Protein AF-A0A658NPD2-F1 (afdb_monomer)

Sequence (86 aa):
LFEWVKFRSHLSRGVTIGTMLKDEAFFFIRLGSFLERADNTARLLDVKYHGATEDSLLEAARTDENAIDHHMDFYHWAAILRSVSA

Secondary structure (DSSP, 8-state):
-HHHHHHHHHHHHHHHHHTS-SSHHHHHHHHHHHHHHHHHHHHHHHHHHHHHHHHHHHHHTT---TTTHHHHHHHHHHHHHHHH--

Foldseek 3Di:
DVVVVVVVVVVVVCCLVPPDDPDPVSVVVVVVVVVVLVVVLVVLCVVVVVVVVVVVVVVVVPDDDPPPVVVVVVVVVVVSCVVSPD

Mean predicted aligned error: 8.49 Å

pLDDT: mean 83.63, std 14.15, range [56.84, 97.94]

Structure (mmCIF, N/CA/C/O backbone):
data_AF-A0A658NPD2-F1
#
_entry.id   AF-A0A658NPD2-F1
#
loop_
_atom_site.group_PDB
_atom_site.id
_atom_site.type_symbol
_atom_site.label_atom_id
_atom_site.label_alt_id
_atom_site.label_comp_id
_atom_site.label_asym_id
_atom_site.label_entity_id
_atom_site.label_seq_id
_atom_site.pdbx_PDB_ins_code
_atom_site.Cartn_x
_atom_site.Cartn_y
_atom_site.Cartn_z
_atom_site.occupancy
_atom_site.B_iso_or_equiv
_atom_site.auth_seq_id
_atom_site.auth_comp_id
_atom_site.auth_asym_id
_atom_site.auth_atom_id
_atom_site.pdbx_PDB_model_num
ATOM 1 N N . LEU A 1 1 ? -19.238 9.111 -6.725 1.00 88.06 1 LEU A N 1
ATOM 2 C CA . LEU A 1 1 ? -18.872 7.735 -6.311 1.00 88.06 1 LEU A CA 1
ATOM 3 C C . LEU A 1 1 ? -17.408 7.641 -5.872 1.00 88.06 1 LEU A C 1
ATOM 5 O O . LEU A 1 1 ? -17.177 7.290 -4.725 1.00 88.06 1 LEU A O 1
ATOM 9 N N . PHE A 1 2 ? -16.440 8.013 -6.720 1.00 96.44 2 PHE A N 1
ATOM 10 C CA . PHE A 1 2 ? -15.001 7.950 -6.402 1.00 96.44 2 PHE A CA 1
ATOM 11 C C . PHE A 1 2 ? -14.602 8.654 -5.090 1.00 96.44 2 PHE A C 1
ATOM 13 O O . PHE A 1 2 ? -14.046 8.016 -4.201 1.00 96.44 2 PHE A O 1
ATOM 20 N N . GLU A 1 3 ? -14.965 9.930 -4.917 1.00 97.44 3 GLU A N 1
ATOM 21 C CA . GLU A 1 3 ? -14.626 10.690 -3.698 1.00 97.44 3 GLU A CA 1
ATOM 22 C C . GLU A 1 3 ? -15.191 10.066 -2.416 1.00 97.44 3 GLU A C 1
ATOM 24 O O . GLU A 1 3 ? -14.535 10.048 -1.377 1.00 97.44 3 GLU A O 1
ATOM 29 N N . TRP A 1 4 ? -16.386 9.477 -2.496 1.00 97.00 4 TRP A N 1
ATOM 30 C CA . TRP A 1 4 ? -16.983 8.776 -1.363 1.00 97.00 4 TRP A CA 1
ATOM 31 C C . TRP A 1 4 ? -16.154 7.545 -0.967 1.00 97.00 4 TRP A C 1
ATOM 33 O O . TRP A 1 4 ? -15.850 7.361 0.212 1.00 97.00 4 TRP A O 1
ATOM 43 N N . VAL A 1 5 ? -15.729 6.737 -1.947 1.00 97.75 5 VAL A N 1
ATOM 44 C CA . VAL A 1 5 ? -14.886 5.551 -1.711 1.00 97.75 5 VAL A CA 1
ATOM 45 C C . VAL A 1 5 ? -13.542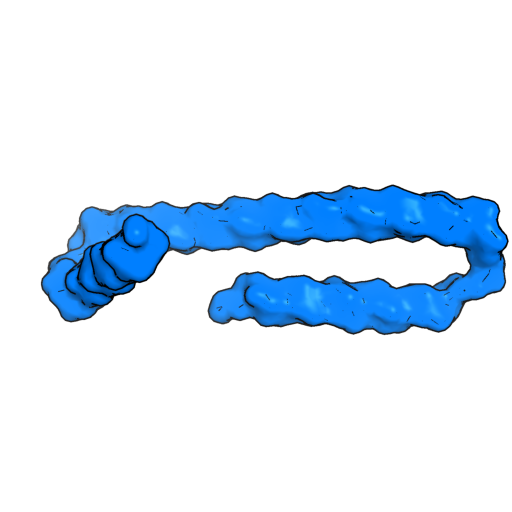 5.959 -1.113 1.00 97.75 5 VAL A C 1
ATOM 47 O O . VAL A 1 5 ? -13.092 5.367 -0.129 1.00 97.75 5 VAL A O 1
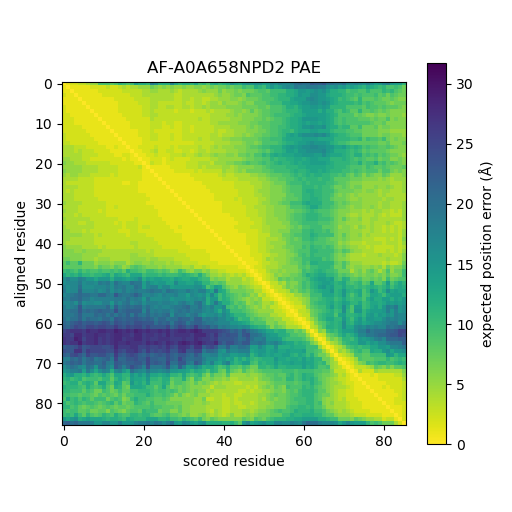ATOM 50 N N . LYS A 1 6 ? -12.925 7.008 -1.662 1.00 97.12 6 LYS A N 1
ATOM 51 C CA . LYS A 1 6 ? -11.659 7.557 -1.172 1.00 97.12 6 LYS A CA 1
ATOM 52 C C . LYS A 1 6 ? -11.771 8.001 0.287 1.00 97.12 6 LYS A C 1
ATOM 54 O O . LYS A 1 6 ? -10.968 7.584 1.122 1.00 97.12 6 LYS A O 1
ATOM 59 N N . PHE A 1 7 ? -12.797 8.786 0.615 1.00 97.88 7 PHE A N 1
ATOM 60 C CA . PHE A 1 7 ? -13.008 9.287 1.972 1.00 97.88 7 PHE A CA 1
ATOM 61 C C . PHE A 1 7 ? -13.217 8.154 2.983 1.00 97.88 7 PHE A C 1
ATOM 63 O O . PHE A 1 7 ? -12.573 8.123 4.032 1.00 97.88 7 PHE A O 1
ATOM 70 N N . ARG A 1 8 ? -14.070 7.178 2.653 1.00 97.44 8 ARG A N 1
ATOM 71 C CA . ARG A 1 8 ? -14.339 6.019 3.519 1.00 97.44 8 ARG A CA 1
ATOM 72 C C . ARG A 1 8 ? -13.092 5.165 3.741 1.00 97.44 8 ARG A C 1
ATOM 74 O O . ARG A 1 8 ? -12.856 4.733 4.867 1.00 97.44 8 ARG A O 1
ATOM 81 N N . SER A 1 9 ? -12.280 4.979 2.702 1.00 95.81 9 SER A N 1
ATOM 82 C CA . SER A 1 9 ? -11.024 4.226 2.785 1.00 95.81 9 SER A CA 1
ATOM 83 C C . SER A 1 9 ? -10.021 4.904 3.723 1.00 95.81 9 SER A C 1
ATOM 85 O O . SER A 1 9 ? -9.458 4.251 4.604 1.00 95.81 9 SER A O 1
ATOM 87 N N . HIS A 1 10 ? -9.843 6.226 3.599 1.00 96.12 10 HIS A N 1
ATOM 88 C CA . HIS A 1 10 ? -8.974 6.991 4.498 1.00 96.12 10 HIS A CA 1
ATOM 89 C C . HIS A 1 10 ? -9.469 6.973 5.943 1.00 96.12 10 HIS A C 1
ATOM 91 O O . HIS A 1 10 ? -8.663 6.764 6.849 1.00 96.12 10 HIS A O 1
ATOM 97 N N . LEU A 1 11 ? -10.776 7.146 6.163 1.00 97.06 11 LEU A N 1
ATOM 98 C CA . LEU A 1 11 ? -11.358 7.116 7.503 1.00 97.06 11 LEU A CA 1
ATOM 99 C C . LEU A 1 11 ? -11.149 5.752 8.167 1.00 97.06 11 LEU A C 1
ATOM 101 O O . LEU A 1 11 ? -10.660 5.692 9.292 1.00 97.06 11 LEU A O 1
ATOM 105 N N . SER A 1 12 ? -11.459 4.662 7.457 1.00 95.44 12 SER A N 1
ATOM 106 C CA . SER A 1 12 ? -11.261 3.300 7.964 1.00 95.44 12 SER A CA 1
ATOM 107 C C . SER 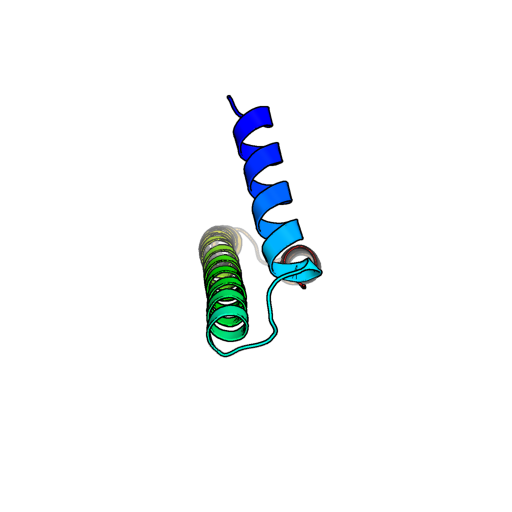A 1 12 ? -9.807 3.069 8.366 1.00 95.44 12 SER A C 1
ATOM 109 O O . SER A 1 12 ? -9.533 2.661 9.490 1.00 95.44 12 SER A O 1
ATOM 111 N N . ARG A 1 13 ? -8.860 3.394 7.477 1.00 94.38 13 ARG A N 1
ATOM 112 C CA . ARG A 1 13 ? -7.427 3.245 7.751 1.00 94.38 13 ARG A CA 1
ATOM 113 C C . ARG A 1 13 ? -6.970 4.111 8.927 1.00 94.38 13 ARG A C 1
ATOM 115 O O . ARG A 1 13 ? -6.175 3.651 9.744 1.00 94.38 13 ARG A O 1
ATOM 122 N N . GLY A 1 14 ? -7.462 5.346 9.017 1.00 95.81 14 GLY A N 1
ATOM 123 C CA . GLY A 1 14 ? -7.135 6.278 10.095 1.00 95.81 14 GLY A CA 1
ATOM 124 C C . GLY A 1 14 ? -7.560 5.752 11.464 1.00 95.81 14 GLY A C 1
ATOM 125 O O . GLY A 1 14 ? -6.749 5.740 12.386 1.00 95.81 14 GLY A O 1
ATOM 126 N N . VAL A 1 15 ? -8.786 5.237 11.574 1.00 96.25 15 VAL A N 1
ATOM 127 C CA . VAL A 1 15 ? -9.306 4.634 12.814 1.00 96.25 15 VAL A CA 1
ATOM 128 C C . VAL A 1 15 ? -8.515 3.372 13.182 1.00 96.25 15 VAL A C 1
ATOM 130 O O . VAL A 1 15 ? -8.063 3.239 14.319 1.00 96.25 15 VAL A O 1
ATOM 133 N N . THR A 1 16 ? -8.248 2.479 12.220 1.00 95.38 16 THR A N 1
ATOM 134 C CA . THR A 1 16 ? -7.444 1.267 12.461 1.00 95.38 16 THR A CA 1
ATOM 135 C C . THR A 1 16 ? -6.041 1.598 12.981 1.00 95.38 16 THR A C 1
ATOM 137 O O . THR A 1 16 ? -5.552 0.964 13.911 1.00 95.38 16 THR A O 1
ATOM 140 N N . ILE A 1 17 ? -5.365 2.597 12.412 1.00 94.25 17 ILE A N 1
ATOM 141 C CA . ILE A 1 17 ? -3.990 2.931 12.813 1.00 94.25 17 ILE A CA 1
ATOM 142 C C . ILE A 1 17 ? -3.963 3.738 14.117 1.00 94.25 17 ILE A C 1
ATOM 144 O O . ILE A 1 17 ? -3.107 3.474 14.968 1.00 94.25 17 ILE A O 1
ATOM 148 N N . GLY A 1 18 ? -4.881 4.696 14.264 1.00 95.25 18 GLY A N 1
ATOM 149 C CA . GLY A 1 18 ? -4.859 5.705 15.320 1.00 95.25 18 GLY A CA 1
ATOM 150 C C . GLY A 1 18 ? -5.513 5.288 16.634 1.00 95.25 18 GLY A C 1
ATOM 151 O O . GLY A 1 18 ? -5.054 5.729 17.682 1.00 95.25 18 GLY A O 1
ATOM 152 N N . THR A 1 19 ? -6.554 4.450 16.604 1.00 96.31 19 THR A N 1
ATOM 153 C CA . THR A 1 19 ? -7.356 4.168 17.812 1.00 96.31 19 THR A CA 1
ATOM 1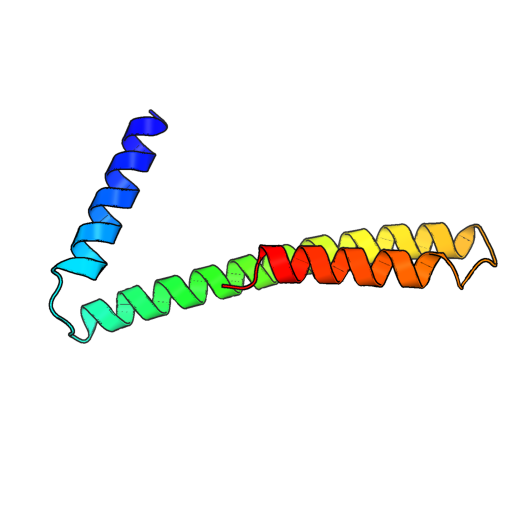54 C C . THR A 1 19 ? -7.561 2.688 18.111 1.00 96.31 19 THR A C 1
ATOM 156 O O . THR A 1 19 ? -8.002 2.360 19.208 1.00 96.31 19 THR A O 1
ATOM 159 N N . MET A 1 20 ? -7.270 1.781 17.172 1.00 96.25 20 MET A N 1
ATOM 160 C CA . MET A 1 20 ? -7.397 0.342 17.426 1.00 96.25 20 MET A CA 1
ATOM 161 C C . MET A 1 20 ? -6.374 -0.126 18.469 1.00 96.25 20 MET A C 1
ATOM 163 O O . MET A 1 20 ? -5.202 0.275 18.424 1.00 96.25 20 MET A O 1
ATOM 167 N N . LEU A 1 21 ? -6.823 -1.002 19.375 1.00 97.31 21 LEU A N 1
ATOM 168 C CA . LEU A 1 21 ? -5.970 -1.687 20.344 1.00 97.31 21 LEU A CA 1
ATOM 169 C C . LEU A 1 21 ? -4.845 -2.431 19.608 1.00 97.31 21 LEU A C 1
ATOM 171 O O . LEU A 1 21 ? -5.065 -2.991 18.539 1.00 97.31 21 LEU A O 1
ATOM 175 N N . LYS A 1 22 ? -3.623 -2.407 20.147 1.00 96.31 22 LYS A N 1
ATOM 176 C CA . LYS A 1 22 ? -2.453 -3.055 19.529 1.00 96.31 22 LYS A CA 1
ATOM 177 C C . LYS A 1 22 ? -2.383 -4.532 19.915 1.00 96.31 22 LYS A C 1
ATOM 179 O O . LYS A 1 22 ? -1.468 -4.948 20.616 1.00 96.31 22 LYS A O 1
ATOM 184 N N . ASP A 1 23 ? -3.379 -5.280 19.469 1.00 97.06 23 ASP A N 1
ATOM 185 C CA . ASP A 1 23 ? -3.544 -6.714 19.693 1.00 97.06 23 ASP A CA 1
ATOM 186 C C . ASP A 1 23 ? -3.254 -7.530 18.420 1.00 97.06 23 ASP A C 1
ATOM 188 O O . ASP A 1 23 ? -2.810 -7.002 17.391 1.00 97.06 23 ASP A O 1
ATOM 192 N N . GLU A 1 24 ? -3.490 -8.839 18.480 1.00 97.94 24 GLU A N 1
ATOM 193 C CA . GLU A 1 24 ? -3.253 -9.760 17.370 1.00 97.94 24 GLU A CA 1
ATOM 194 C C . GLU A 1 24 ? -4.046 -9.367 16.119 1.00 97.94 24 GLU A C 1
ATOM 196 O O . GLU A 1 24 ? -3.529 -9.490 15.008 1.00 97.94 24 GLU A O 1
ATOM 201 N N . ALA A 1 25 ? -5.266 -8.844 16.273 1.00 96.31 25 ALA A N 1
ATOM 202 C CA . ALA A 1 25 ? -6.086 -8.406 15.148 1.00 96.31 25 ALA A CA 1
ATOM 203 C C . ALA A 1 25 ? -5.473 -7.180 14.456 1.00 96.31 25 ALA A C 1
ATOM 205 O O . ALA A 1 25 ? -5.391 -7.140 13.224 1.00 96.31 25 ALA A O 1
ATOM 206 N N . PHE A 1 26 ? -4.975 -6.206 15.225 1.00 96.31 26 PHE A N 1
ATOM 207 C CA . PHE A 1 26 ? -4.247 -5.068 14.663 1.00 96.31 26 PHE A CA 1
ATOM 208 C C . PHE A 1 26 ? -3.002 -5.516 13.889 1.00 96.31 26 PHE A C 1
ATOM 210 O O . PHE A 1 26 ? -2.761 -5.055 12.766 1.00 96.31 26 PHE A O 1
ATOM 217 N N . PHE A 1 27 ? -2.211 -6.426 14.462 1.00 96.75 27 PHE A N 1
ATOM 218 C CA . PHE A 1 27 ? -1.008 -6.931 13.801 1.00 96.75 27 PHE A CA 1
ATOM 219 C C . PHE A 1 27 ? -1.330 -7.780 12.571 1.00 96.75 27 PHE A C 1
ATOM 221 O O . PHE A 1 27 ? -0.632 -7.650 11.567 1.00 96.75 27 PHE A O 1
ATOM 228 N N . PHE A 1 28 ? -2.407 -8.564 12.597 1.00 97.06 28 PHE A N 1
ATOM 229 C CA . PHE A 1 28 ? -2.876 -9.336 11.448 1.00 97.06 28 PHE A CA 1
ATOM 230 C C . PHE A 1 28 ? -3.251 -8.428 10.270 1.00 97.06 28 PHE A C 1
ATOM 232 O O . PHE A 1 28 ? -2.763 -8.621 9.157 1.00 97.06 28 PHE A O 1
ATOM 239 N N . ILE A 1 29 ? -4.035 -7.372 10.517 1.00 95.31 29 ILE A N 1
ATOM 240 C CA . ILE A 1 29 ? -4.402 -6.390 9.482 1.00 95.31 29 ILE A CA 1
ATOM 241 C C . ILE A 1 29 ? -3.156 -5.687 8.926 1.00 95.31 29 ILE A C 1
ATOM 243 O O . ILE A 1 29 ? -3.035 -5.458 7.717 1.00 95.31 29 ILE A O 1
ATOM 247 N N . ARG A 1 30 ? -2.206 -5.342 9.801 1.00 94.75 30 ARG A N 1
ATOM 248 C CA . ARG A 1 30 ? -0.960 -4.685 9.397 1.00 94.75 30 ARG A CA 1
ATOM 249 C C . ARG A 1 30 ? -0.078 -5.610 8.556 1.00 94.75 30 ARG A C 1
ATOM 251 O O . ARG A 1 30 ? 0.478 -5.153 7.560 1.00 94.75 30 ARG A O 1
ATOM 258 N N . LEU A 1 31 ? 0.016 -6.886 8.925 1.00 96.50 31 LEU A N 1
ATOM 259 C CA . LEU A 1 31 ? 0.725 -7.905 8.156 1.00 96.50 31 LEU A CA 1
ATOM 260 C C . LEU A 1 31 ? 0.096 -8.077 6.771 1.00 96.50 31 LEU A C 1
ATOM 262 O O . LEU A 1 31 ? 0.814 -8.006 5.777 1.00 96.50 31 LEU A O 1
ATOM 266 N N . GLY A 1 32 ? -1.232 -8.212 6.700 1.00 95.94 32 GLY A N 1
ATOM 267 C CA . GLY A 1 32 ? -1.961 -8.305 5.433 1.00 95.94 32 GLY A CA 1
ATOM 268 C C . GLY A 1 32 ? -1.686 -7.107 4.522 1.00 95.94 32 GLY A C 1
ATOM 269 O O . GLY A 1 32 ? -1.313 -7.283 3.367 1.00 95.94 32 GLY A O 1
ATOM 270 N N . SER A 1 33 ? -1.720 -5.889 5.074 1.00 93.19 33 SER A N 1
ATOM 271 C CA . SER A 1 33 ? -1.394 -4.669 4.319 1.00 93.19 33 SER A CA 1
ATOM 272 C C . SER A 1 33 ? 0.034 -4.676 3.754 1.00 93.19 33 SER A C 1
ATOM 274 O 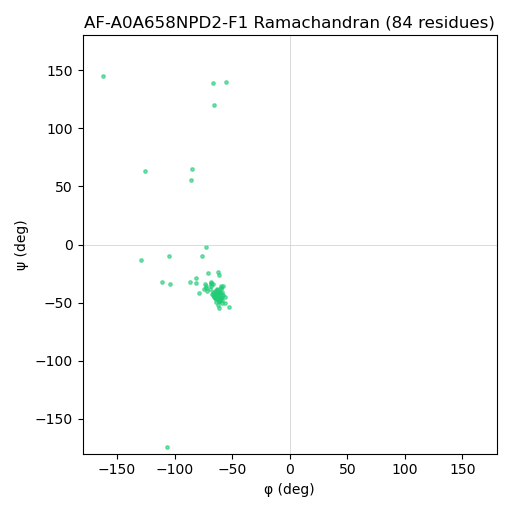O . SER A 1 33 ? 0.271 -4.145 2.671 1.00 93.19 33 SER A O 1
ATOM 276 N N . PHE A 1 34 ? 1.013 -5.218 4.484 1.00 94.06 34 PHE A N 1
ATOM 277 C CA . PHE A 1 34 ? 2.384 -5.332 3.978 1.00 94.06 34 PHE A CA 1
ATOM 278 C C . PHE A 1 34 ? 2.515 -6.417 2.911 1.00 94.06 34 PHE A C 1
ATOM 280 O O . PHE A 1 34 ? 3.223 -6.202 1.929 1.00 94.06 34 PHE A O 1
ATOM 287 N N . LEU A 1 35 ? 1.810 -7.535 3.072 1.00 96.75 35 LEU A N 1
ATOM 288 C CA . LEU A 1 35 ? 1.798 -8.629 2.108 1.00 96.75 35 LEU A CA 1
ATOM 289 C C . LEU A 1 35 ? 1.184 -8.191 0.771 1.00 96.75 35 LEU A C 1
ATOM 291 O O . LEU A 1 35 ? 1.791 -8.397 -0.274 1.00 96.75 35 LEU A O 1
ATOM 295 N N . GLU A 1 36 ? 0.046 -7.496 0.804 1.00 95.06 36 GLU A N 1
ATOM 296 C CA . GLU A 1 36 ? -0.586 -6.912 -0.388 1.00 95.06 36 GLU A CA 1
ATOM 297 C C . GLU A 1 36 ? 0.339 -5.916 -1.100 1.00 95.06 36 GLU A C 1
ATOM 299 O O . GLU A 1 36 ? 0.433 -5.900 -2.326 1.00 95.06 36 GLU A O 1
ATOM 304 N N . ARG A 1 37 ? 1.061 -5.079 -0.342 1.00 92.94 37 ARG A N 1
ATOM 305 C CA . ARG A 1 37 ? 2.044 -4.154 -0.923 1.00 92.94 37 ARG A CA 1
ATOM 306 C C . ARG A 1 37 ? 3.212 -4.891 -1.563 1.00 92.94 37 ARG A C 1
ATOM 308 O O . ARG A 1 37 ? 3.633 -4.489 -2.641 1.00 92.94 37 ARG A O 1
ATOM 315 N N . ALA A 1 38 ? 3.724 -5.937 -0.921 1.00 93.75 38 ALA A N 1
ATOM 316 C CA . ALA A 1 38 ? 4.809 -6.742 -1.467 1.00 93.75 38 ALA A CA 1
ATOM 317 C C . ALA A 1 38 ? 4.389 -7.432 -2.773 1.00 93.75 38 ALA A C 1
ATOM 319 O O . ALA A 1 38 ? 5.125 -7.356 -3.753 1.00 93.75 38 ALA A O 1
ATOM 320 N N . ASP A 1 39 ? 3.188 -8.016 -2.814 1.00 95.00 39 ASP A N 1
ATOM 321 C CA . ASP A 1 39 ? 2.614 -8.616 -4.024 1.00 95.00 39 ASP A CA 1
ATOM 322 C C . ASP A 1 39 ? 2.446 -7.582 -5.148 1.00 95.00 39 ASP A C 1
ATOM 324 O O . ASP A 1 39 ? 2.869 -7.814 -6.278 1.00 95.00 39 ASP A O 1
ATOM 328 N N . ASN A 1 40 ? 1.913 -6.397 -4.837 1.00 91.00 40 ASN A N 1
ATOM 329 C CA . ASN A 1 40 ? 1.780 -5.317 -5.817 1.00 91.00 40 ASN A CA 1
ATOM 330 C C . ASN A 1 40 ? 3.136 -4.840 -6.356 1.00 91.00 40 ASN A C 1
ATOM 332 O O . ASN A 1 40 ? 3.265 -4.615 -7.559 1.00 91.00 40 ASN A O 1
ATOM 336 N N . THR A 1 41 ? 4.148 -4.707 -5.493 1.00 91.19 41 THR A N 1
ATOM 337 C CA . THR A 1 41 ? 5.512 -4.361 -5.915 1.00 91.19 41 THR A CA 1
ATOM 338 C C . THR A 1 41 ? 6.099 -5.448 -6.811 1.00 91.19 41 THR A C 1
ATOM 340 O O . THR A 1 41 ? 6.636 -5.127 -7.868 1.00 91.19 41 THR A O 1
ATOM 343 N N . ALA A 1 42 ? 5.960 -6.722 -6.437 1.00 91.25 42 ALA A N 1
ATOM 344 C CA . ALA A 1 42 ? 6.426 -7.845 -7.245 1.00 91.25 42 ALA A CA 1
ATOM 345 C C . ALA A 1 42 ? 5.743 -7.870 -8.619 1.00 91.25 42 ALA A C 1
ATOM 347 O O . ALA A 1 42 ? 6.428 -7.952 -9.631 1.00 91.25 42 ALA A O 1
ATOM 348 N N . ARG A 1 43 ? 4.416 -7.696 -8.670 1.00 89.69 43 ARG A N 1
ATOM 349 C CA . ARG A 1 43 ? 3.652 -7.647 -9.924 1.00 89.69 43 ARG A CA 1
ATOM 350 C C . ARG A 1 43 ? 4.052 -6.465 -10.808 1.00 89.69 43 ARG A C 1
ATOM 352 O O . ARG A 1 43 ? 4.120 -6.614 -12.023 1.00 89.69 43 ARG A O 1
ATOM 359 N N . LEU A 1 44 ? 4.319 -5.293 -10.227 1.00 87.69 44 LEU A N 1
ATOM 360 C CA . LEU A 1 44 ? 4.776 -4.140 -11.006 1.00 87.69 44 LEU A CA 1
ATOM 361 C C . LEU A 1 44 ? 6.161 -4.390 -11.612 1.00 87.69 44 LEU A C 1
ATOM 363 O O . LEU A 1 44 ? 6.376 -4.077 -12.783 1.00 87.69 44 LEU A O 1
ATOM 367 N N . LEU A 1 45 ? 7.080 -4.950 -10.821 1.00 86.62 45 LEU A N 1
ATOM 368 C CA . LEU A 1 45 ? 8.411 -5.324 -11.297 1.00 86.62 45 LEU A CA 1
ATOM 369 C C . LEU A 1 45 ? 8.324 -6.382 -12.396 1.00 86.62 45 LEU A C 1
ATOM 371 O O . LEU A 1 45 ? 8.994 -6.237 -13.409 1.00 86.62 45 LEU A O 1
ATOM 375 N N . ASP A 1 46 ? 7.463 -7.382 -12.230 1.00 86.94 46 ASP A N 1
ATOM 376 C CA . ASP A 1 46 ? 7.260 -8.466 -13.188 1.00 86.94 46 ASP A CA 1
ATOM 377 C C . ASP A 1 46 ? 6.776 -7.957 -14.555 1.00 86.94 46 ASP A C 1
ATOM 379 O O . ASP A 1 46 ? 7.382 -8.254 -15.585 1.00 86.94 46 ASP A O 1
ATOM 383 N N . VAL A 1 47 ? 5.748 -7.100 -14.572 1.00 84.38 47 VAL A N 1
ATOM 384 C CA . VAL A 1 47 ? 5.229 -6.483 -15.807 1.00 84.38 47 VAL A CA 1
ATOM 385 C C . VAL A 1 47 ? 6.297 -5.638 -16.503 1.00 84.38 47 VAL A C 1
ATOM 387 O O . VAL A 1 47 ? 6.417 -5.664 -17.727 1.00 84.38 47 VAL A O 1
ATOM 390 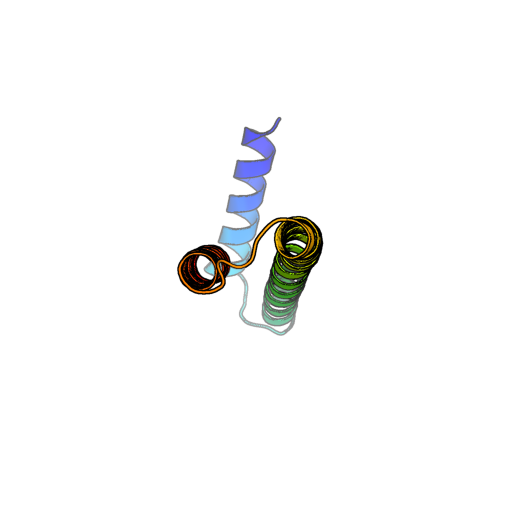N N . LYS A 1 48 ? 7.075 -4.871 -15.732 1.00 77.94 48 LYS A N 1
ATOM 391 C CA . LYS A 1 48 ? 8.127 -4.008 -16.281 1.00 77.94 48 LYS A CA 1
ATOM 392 C C . LYS A 1 48 ? 9.330 -4.798 -16.776 1.00 77.94 48 LYS A C 1
ATOM 394 O O . LYS A 1 48 ? 9.897 -4.424 -17.795 1.00 77.94 48 LYS A O 1
ATOM 399 N N . TYR A 1 49 ? 9.679 -5.887 -16.099 1.00 77.94 49 TYR A N 1
ATOM 400 C CA . TYR A 1 49 ? 10.775 -6.756 -16.497 1.00 77.94 49 TYR A CA 1
ATOM 401 C C . TYR A 1 49 ? 10.486 -7.423 -17.838 1.00 77.94 49 TYR A C 1
ATOM 403 O O . TYR A 1 49 ? 11.309 -7.315 -18.740 1.00 77.94 49 TYR A O 1
ATOM 411 N N . HIS A 1 50 ? 9.303 -8.026 -17.994 1.00 74.88 50 HIS A N 1
ATOM 412 C CA . HIS A 1 50 ? 8.902 -8.687 -19.238 1.00 74.88 50 HIS A CA 1
ATOM 413 C C . HIS A 1 50 ? 8.809 -7.714 -20.422 1.00 74.88 50 HIS A C 1
ATOM 415 O O . HIS A 1 50 ? 9.308 -8.025 -21.498 1.00 74.88 50 HIS A O 1
ATOM 421 N N . GLY A 1 51 ? 8.243 -6.517 -20.219 1.00 71.00 51 GLY A N 1
ATOM 422 C CA . GLY A 1 51 ? 8.198 -5.494 -21.271 1.00 71.00 51 GLY A CA 1
ATOM 423 C C . GLY A 1 51 ? 9.591 -4.998 -21.678 1.00 71.00 51 GLY A C 1
ATOM 424 O O . GLY A 1 51 ? 9.880 -4.891 -22.862 1.00 71.00 51 GLY A O 1
ATOM 425 N N . ALA A 1 52 ? 10.484 -4.775 -20.707 1.00 66.31 52 ALA A N 1
ATOM 426 C CA . ALA A 1 52 ? 11.860 -4.366 -20.986 1.00 66.31 52 ALA A CA 1
ATOM 427 C C . ALA A 1 52 ? 12.685 -5.472 -21.666 1.00 66.31 52 ALA A C 1
ATOM 429 O O . ALA A 1 52 ? 13.538 -5.172 -22.494 1.00 66.31 52 ALA A O 1
ATOM 430 N N . THR A 1 53 ? 12.437 -6.751 -21.352 1.00 65.38 53 THR A N 1
ATOM 431 C CA . THR A 1 53 ? 13.114 -7.858 -22.051 1.00 65.38 53 THR A CA 1
ATOM 432 C C . THR A 1 53 ? 12.639 -7.985 -23.492 1.00 65.38 53 THR A C 1
ATOM 434 O O . THR A 1 53 ? 13.453 -8.260 -24.364 1.00 65.38 53 THR A O 1
ATOM 437 N N . GLU A 1 54 ? 11.35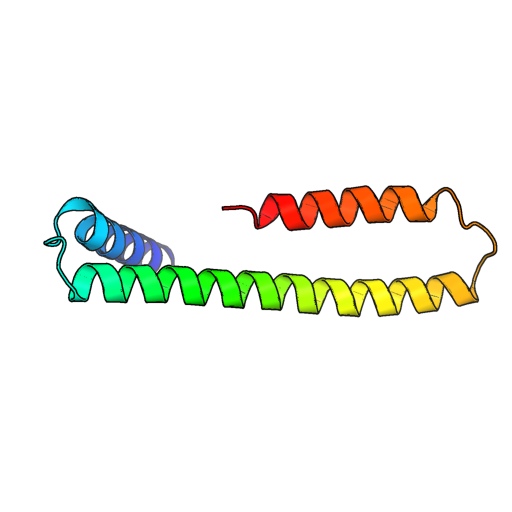0 -7.775 -23.763 1.00 64.06 54 GLU A N 1
ATOM 438 C CA . GLU A 1 54 ? 10.814 -7.788 -25.127 1.00 64.06 54 GLU A CA 1
ATOM 439 C C . GLU A 1 54 ? 11.402 -6.646 -25.973 1.00 64.06 54 GLU A C 1
ATOM 441 O O . GLU A 1 54 ? 11.912 -6.905 -27.062 1.00 64.06 54 GLU A O 1
ATOM 446 N N . ASP A 1 55 ? 11.437 -5.420 -25.442 1.00 64.69 55 ASP A N 1
ATOM 447 C CA . ASP A 1 55 ? 12.035 -4.263 -26.123 1.00 64.69 55 ASP A CA 1
ATOM 448 C C . ASP A 1 55 ? 13.552 -4.437 -26.332 1.00 64.69 55 ASP A C 1
ATOM 450 O O . ASP A 1 55 ? 14.045 -4.260 -27.447 1.00 64.69 55 ASP A O 1
ATOM 454 N N . SER A 1 56 ? 14.281 -4.905 -25.311 1.00 63.72 56 SER A N 1
ATOM 455 C CA . SER A 1 56 ? 15.726 -5.168 -25.392 1.00 63.72 56 SER A CA 1
ATOM 456 C C . SER A 1 56 ? 16.070 -6.268 -26.408 1.00 63.72 56 SER A C 1
ATOM 458 O O . SER A 1 56 ? 17.038 -6.149 -27.159 1.00 63.72 56 SER A O 1
ATOM 460 N N . LEU A 1 57 ? 15.256 -7.327 -26.510 1.00 62.19 57 LEU A N 1
ATOM 461 C CA . LEU A 1 57 ? 15.430 -8.370 -27.530 1.00 62.19 57 LEU A CA 1
ATOM 462 C C . LEU A 1 57 ? 15.177 -7.840 -28.953 1.00 62.19 57 LEU A C 1
ATOM 464 O O . LEU A 1 57 ? 15.834 -8.285 -29.898 1.00 62.19 57 LEU A O 1
ATOM 468 N N . LEU A 1 58 ? 14.250 -6.892 -29.120 1.00 63.62 58 LEU A N 1
ATOM 469 C CA . LEU A 1 58 ? 13.983 -6.227 -30.399 1.00 63.62 58 LEU A CA 1
ATOM 470 C C . LEU A 1 58 ? 15.088 -5.225 -30.780 1.00 63.62 58 LEU A C 1
ATOM 472 O O . LEU A 1 58 ? 15.394 -5.087 -31.968 1.00 63.62 58 LEU A O 1
ATOM 476 N N . GLU A 1 59 ? 15.704 -4.551 -29.807 1.00 61.16 59 GLU A N 1
ATOM 477 C CA . GLU A 1 59 ? 16.844 -3.642 -30.007 1.00 61.16 59 GLU A CA 1
ATOM 478 C C . GLU A 1 59 ? 18.160 -4.380 -30.280 1.00 61.16 59 GLU A C 1
ATOM 480 O O . GLU A 1 59 ? 18.896 -3.994 -31.192 1.00 61.16 59 GLU A O 1
ATOM 485 N N . ALA A 1 60 ? 18.410 -5.509 -29.609 1.00 60.25 60 ALA A N 1
ATOM 486 C CA . ALA A 1 60 ? 19.570 -6.368 -29.866 1.00 60.25 60 ALA A CA 1
ATOM 487 C C . ALA A 1 60 ? 19.589 -6.940 -31.298 1.00 60.25 60 ALA A C 1
ATOM 489 O O . ALA A 1 60 ? 20.651 -7.222 -31.852 1.00 60.25 60 ALA A O 1
ATOM 490 N N . ALA A 1 61 ? 18.422 -7.084 -31.935 1.00 61.84 61 ALA A N 1
ATOM 491 C CA . ALA A 1 61 ? 18.314 -7.470 -33.340 1.00 61.84 61 ALA A CA 1
ATOM 492 C C . ALA A 1 61 ? 18.634 -6.319 -34.322 1.00 61.84 61 ALA A C 1
ATOM 494 O O . ALA A 1 61 ? 18.723 -6.563 -35.529 1.00 61.84 61 ALA A O 1
ATOM 495 N N . ARG A 1 62 ? 18.766 -5.072 -33.839 1.00 62.81 62 ARG A N 1
ATOM 496 C CA . ARG A 1 62 ? 18.834 -3.857 -34.665 1.00 62.81 62 ARG A CA 1
ATOM 497 C C . ARG A 1 62 ? 20.190 -3.146 -34.681 1.00 62.81 62 ARG A C 1
ATOM 499 O O . ARG A 1 62 ? 20.496 -2.599 -35.739 1.00 62.81 62 ARG A O 1
ATOM 506 N N . THR A 1 63 ? 21.013 -3.154 -33.623 1.00 56.84 63 THR A N 1
ATOM 507 C CA . THR A 1 63 ? 22.258 -2.341 -33.634 1.00 56.84 63 THR A CA 1
ATOM 508 C C . THR A 1 63 ? 23.329 -2.726 -32.597 1.00 56.84 63 THR A C 1
ATOM 510 O O . THR A 1 63 ? 23.022 -3.065 -31.463 1.00 56.84 63 THR A O 1
ATOM 513 N N . ASP A 1 64 ? 24.600 -2.594 -33.001 1.00 58.62 64 ASP A N 1
ATOM 514 C CA . ASP A 1 64 ? 25.857 -2.812 -32.251 1.00 58.62 64 ASP A CA 1
ATOM 515 C C . ASP A 1 64 ? 26.286 -1.549 -31.455 1.00 58.62 64 ASP A C 1
ATOM 517 O O . ASP A 1 64 ? 27.368 -1.004 -31.660 1.00 58.62 64 ASP A O 1
ATOM 521 N N . GLU A 1 65 ? 25.418 -1.008 -30.586 1.00 61.06 65 GLU A N 1
ATOM 522 C CA . GLU A 1 65 ? 25.685 0.216 -29.791 1.00 61.06 65 GLU A CA 1
ATOM 523 C C . GLU A 1 65 ? 25.476 -0.004 -28.273 1.00 61.06 65 GLU A C 1
ATOM 525 O O . GLU A 1 65 ? 24.651 0.623 -27.617 1.00 61.06 65 GLU A O 1
ATOM 530 N N . ASN A 1 66 ? 26.273 -0.893 -27.674 1.00 58.31 66 ASN A N 1
ATOM 531 C CA . ASN A 1 66 ? 26.076 -1.424 -26.310 1.00 58.31 66 ASN A CA 1
ATOM 532 C C . ASN A 1 66 ? 26.360 -0.479 -25.111 1.00 58.31 66 ASN A C 1
ATOM 534 O O . ASN A 1 66 ? 26.208 -0.901 -23.966 1.00 58.31 66 ASN A O 1
ATOM 538 N N . ALA A 1 67 ? 26.811 0.767 -25.303 1.00 57.19 67 ALA A N 1
ATOM 539 C CA . ALA A 1 67 ? 27.302 1.600 -24.186 1.00 57.19 67 ALA A CA 1
ATOM 540 C C . ALA A 1 67 ? 26.334 2.699 -23.706 1.00 57.19 67 ALA A C 1
ATOM 542 O O . ALA A 1 67 ? 26.319 3.023 -22.518 1.00 57.19 67 ALA A O 1
ATOM 543 N N . ILE A 1 68 ? 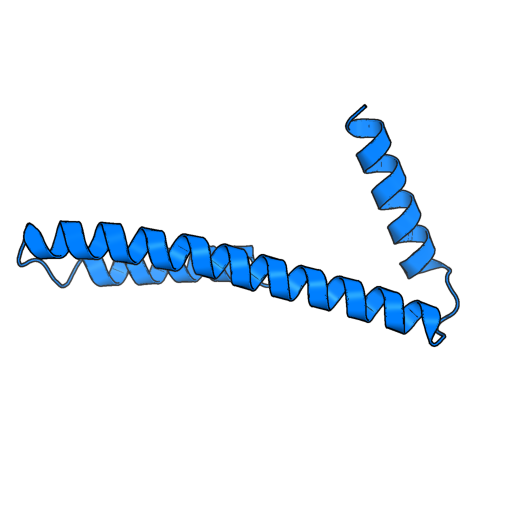25.549 3.292 -24.610 1.00 58.12 68 ILE A N 1
ATOM 544 C CA . ILE A 1 68 ? 24.611 4.383 -24.279 1.00 58.12 68 ILE A CA 1
ATOM 545 C C . ILE A 1 68 ? 23.313 3.809 -23.690 1.00 58.12 68 ILE A C 1
ATOM 547 O O . ILE A 1 68 ? 22.738 4.387 -22.767 1.00 58.12 68 ILE A O 1
ATOM 551 N N . ASP A 1 69 ? 22.920 2.631 -24.165 1.00 64.94 69 ASP A N 1
ATOM 552 C CA . ASP A 1 69 ? 21.698 1.921 -23.793 1.00 64.94 69 ASP A CA 1
ATOM 553 C C . ASP A 1 69 ? 21.698 1.457 -22.321 1.00 64.94 69 ASP A C 1
ATOM 555 O O . ASP A 1 69 ? 20.810 1.775 -21.529 1.00 64.94 69 ASP A O 1
ATOM 559 N N . HIS A 1 70 ? 22.813 0.875 -21.871 1.00 62.00 70 HIS A N 1
ATOM 560 C CA . HIS A 1 70 ? 22.960 0.354 -20.507 1.00 62.00 70 HIS A CA 1
ATOM 561 C C . HIS A 1 70 ? 22.846 1.433 -19.403 1.00 62.00 70 HIS A C 1
ATOM 563 O O . HIS A 1 70 ? 22.521 1.142 -18.248 1.00 62.00 70 HIS A O 1
ATOM 569 N N . HIS A 1 71 ? 23.119 2.702 -19.730 1.00 59.81 71 HIS A N 1
ATOM 570 C CA . HIS A 1 71 ? 22.993 3.820 -18.788 1.00 59.81 71 HIS A CA 1
ATOM 571 C C . HIS A 1 71 ? 21.539 4.312 -18.667 1.00 59.81 71 HIS A C 1
ATOM 573 O O . HIS A 1 71 ? 21.132 4.789 -17.604 1.00 59.81 71 HIS A O 1
ATOM 579 N N . MET A 1 72 ? 20.741 4.166 -19.730 1.00 68.69 72 MET A N 1
ATOM 580 C CA . MET A 1 72 ? 19.308 4.475 -19.723 1.00 68.69 72 MET A CA 1
ATOM 581 C C . MET A 1 72 ? 18.522 3.438 -18.914 1.00 68.69 72 MET A C 1
ATOM 583 O O . MET A 1 72 ? 17.689 3.820 -18.086 1.00 68.69 72 MET A O 1
ATOM 587 N N . ASP A 1 73 ? 18.878 2.158 -19.039 1.00 75.50 73 ASP A N 1
ATOM 588 C CA . ASP A 1 73 ? 18.311 1.067 -18.239 1.00 75.50 73 ASP A CA 1
ATOM 589 C C . ASP A 1 73 ? 18.527 1.256 -16.737 1.00 75.50 73 ASP A C 1
ATOM 591 O O . ASP A 1 73 ? 17.601 1.089 -15.934 1.00 75.50 73 ASP A O 1
ATOM 595 N N . PHE A 1 74 ? 19.731 1.672 -16.331 1.00 79.69 74 PHE A N 1
ATOM 596 C CA . PHE A 1 74 ? 20.033 1.923 -14.923 1.00 79.69 74 PHE A CA 1
ATOM 597 C C . PHE A 1 74 ? 19.108 2.987 -14.317 1.00 79.69 74 PHE A C 1
ATOM 599 O O . PHE A 1 74 ? 18.535 2.779 -13.243 1.00 79.69 74 PHE A O 1
ATOM 606 N N . TYR A 1 75 ? 18.922 4.123 -14.999 1.00 82.00 75 TYR A N 1
ATOM 607 C CA . TYR A 1 75 ? 18.033 5.178 -14.507 1.00 82.00 75 TYR A CA 1
ATOM 608 C C . TYR A 1 75 ? 16.564 4.767 -14.536 1.00 82.00 75 TYR A C 1
ATOM 610 O O . TYR A 1 75 ? 15.815 5.154 -13.635 1.00 82.00 75 TYR A O 1
ATOM 618 N N . HIS A 1 76 ? 16.156 3.970 -15.524 1.00 81.12 76 HIS A N 1
ATOM 619 C CA . HIS A 1 76 ? 14.800 3.443 -15.613 1.00 81.12 76 HIS A CA 1
ATOM 620 C C . HIS A 1 76 ? 14.467 2.551 -14.410 1.00 81.12 76 HIS A C 1
ATOM 622 O O . HIS A 1 76 ? 13.493 2.801 -13.691 1.00 81.12 76 HIS A O 1
ATOM 628 N N . TRP A 1 77 ? 15.325 1.571 -14.117 1.00 83.75 77 TRP A N 1
ATOM 629 C CA . TRP A 1 77 ? 15.163 0.687 -12.964 1.00 83.75 77 TRP A CA 1
ATOM 630 C C . TRP A 1 77 ? 15.278 1.432 -11.636 1.00 83.75 77 TRP A C 1
ATOM 632 O O . TRP A 1 77 ? 14.474 1.196 -10.733 1.00 83.75 77 TRP A O 1
ATOM 642 N N . ALA A 1 78 ? 16.206 2.386 -11.520 1.00 86.94 78 ALA A N 1
ATOM 643 C CA . ALA A 1 78 ? 16.312 3.230 -10.335 1.00 86.94 78 ALA A CA 1
ATOM 644 C C . ALA A 1 78 ? 15.030 4.050 -10.102 1.00 86.94 78 ALA A C 1
ATOM 646 O O . ALA A 1 78 ? 14.564 4.146 -8.967 1.00 86.94 78 ALA A O 1
ATOM 647 N N . ALA A 1 79 ? 14.426 4.607 -11.157 1.00 86.25 79 ALA A N 1
ATOM 648 C CA . ALA A 1 79 ? 13.177 5.357 -11.063 1.00 86.25 79 ALA A CA 1
ATOM 649 C C . ALA A 1 79 ? 11.992 4.463 -10.666 1.00 86.25 79 ALA A C 1
ATOM 651 O O . ALA A 1 79 ? 11.217 4.842 -9.785 1.00 86.25 79 ALA A O 1
ATOM 652 N N . ILE A 1 80 ? 11.875 3.264 -11.253 1.00 86.31 80 ILE A N 1
ATOM 653 C CA . ILE A 1 80 ? 10.833 2.291 -10.890 1.00 86.31 80 ILE A CA 1
ATOM 654 C C . ILE A 1 80 ? 10.980 1.879 -9.430 1.00 86.31 80 ILE A C 1
ATOM 656 O O . ILE A 1 80 ? 10.033 2.035 -8.659 1.00 86.31 80 ILE A O 1
ATOM 660 N N . LEU A 1 81 ? 12.163 1.411 -9.026 1.00 86.50 81 LEU A N 1
ATOM 661 C CA . LEU A 1 81 ? 12.423 0.966 -7.656 1.00 86.50 81 LEU A CA 1
ATOM 662 C C . LEU A 1 81 ? 12.184 2.091 -6.646 1.00 86.50 81 LEU A C 1
ATOM 664 O O . LEU A 1 81 ? 11.605 1.856 -5.588 1.00 86.50 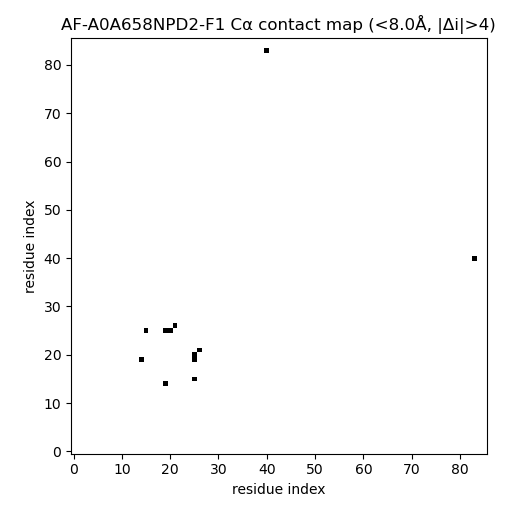81 LEU A O 1
ATOM 668 N N . ARG A 1 82 ? 12.539 3.331 -6.997 1.00 87.56 82 ARG A N 1
ATOM 669 C CA . ARG A 1 82 ? 12.260 4.507 -6.168 1.00 87.56 82 ARG A CA 1
ATOM 670 C C . ARG A 1 82 ? 10.774 4.847 -6.082 1.00 87.56 82 ARG A C 1
ATOM 672 O O . ARG A 1 82 ? 10.327 5.339 -5.052 1.00 87.56 82 ARG A O 1
ATOM 679 N N . SER A 1 83 ? 9.998 4.588 -7.132 1.00 85.62 83 SER A N 1
ATOM 680 C CA . SER A 1 83 ? 8.546 4.811 -7.113 1.00 85.62 83 SER A CA 1
ATOM 681 C C . SER A 1 83 ? 7.795 3.813 -6.221 1.00 85.62 83 SER A C 1
ATOM 683 O O . SER A 1 83 ? 6.720 4.138 -5.720 1.00 85.62 83 SER A O 1
ATOM 685 N N . VAL A 1 84 ? 8.370 2.625 -5.987 1.00 84.31 84 VAL A N 1
ATOM 686 C CA . VAL A 1 84 ? 7.786 1.572 -5.133 1.00 84.31 84 VAL A CA 1
ATOM 687 C C . VAL A 1 84 ? 8.444 1.435 -3.760 1.00 84.31 84 VAL A C 1
ATOM 689 O O . VAL A 1 84 ? 7.908 0.725 -2.906 1.00 84.31 84 VAL A O 1
ATOM 692 N N . SER A 1 85 ? 9.579 2.101 -3.516 1.00 79.44 85 SER A N 1
ATOM 693 C CA . SER A 1 85 ? 10.236 2.109 -2.207 1.00 79.44 85 SER A CA 1
ATOM 694 C C . SER A 1 85 ? 9.354 2.822 -1.178 1.00 79.44 85 SER A C 1
ATOM 696 O O . SER A 1 85 ? 8.982 3.981 -1.366 1.00 79.44 85 SER A O 1
ATOM 698 N N . ALA A 1 86 ? 8.988 2.081 -0.131 1.00 59.66 86 ALA A N 1
ATOM 699 C CA . ALA A 1 86 ? 8.074 2.461 0.943 1.00 59.66 86 ALA A CA 1
ATOM 700 C C . ALA A 1 86 ? 8.724 3.325 2.022 1.00 59.66 86 ALA A C 1
ATOM 702 O O . ALA A 1 86 ? 9.869 3.005 2.406 1.00 59.66 86 ALA A O 1
#

Radius of gyration: 20.16 Å; Cα contacts (8 Å, |Δi|>4): 6; chains: 1; bounding box: 46×20×55 Å

Solvent-accessible surface area (backbone atoms only — not comparable to full-atom values): 5020 Å² total; per-residue (Å²): 109,68,69,59,55,52,51,52,52,52,51,54,52,46,46,57,72,74,68,50,69,93,46,71,67,48,51,50,55,51,50,50,56,50,50,54,49,50,51,51,50,50,52,53,49,51,56,50,50,55,53,50,50,54,52,49,56,58,46,66,76,69,60,98,63,80,72,71,54,60,58,53,53,52,54,51,52,51,50,53,52,58,74,66,60,127